Protein AF-A0A5C2H361-F1 (afdb_monomer_lite)

Foldseek 3Di:
DDDDDDDDDDDDDPDPVVVVVVVVVVVVCQQQPAQDVVQVGDGVCCSPVVCVVVVVVD

Sequence (58 aa):
MIKEQEAIYLDEITDGFRARRVVKNWMAFYNAERPRSALDRQTPDDAYWTGVEEQEAA

Radius of gyration: 15.15 Å; chains: 1; bounding box: 39×23×39 Å

Organism: NCBI:txid2605946

InterPro domains:
  IPR001584 Integrase, catalytic core [PF13683] (15-44)
  IPR012337 Ribonuclease H-like superfamily [SSF53098] (5-54)

Secondary structure (DSSP, 8-state):
---------------HHHHHHHHHHHHHHHHHH---GGGTT--HHHHHHTTTHHHH--

Structure (mmCIF, N/CA/C/O backbone):
data_AF-A0A5C2H361-F1
#
_entry.id   AF-A0A5C2H361-F1
#
loop_
_atom_site.group_PDB
_atom_site.id
_atom_site.type_symbol
_atom_site.label_atom_id
_atom_site.label_alt_id
_atom_site.label_comp_id
_atom_site.label_asym_id
_atom_site.label_entity_id
_atom_site.label_seq_id
_atom_site.pdbx_PDB_ins_code
_atom_site.Cartn_x
_atom_site.Cartn_y
_atom_site.Cartn_z
_atom_site.occupancy
_atom_site.B_iso_or_equiv
_atom_site.auth_seq_id
_atom_site.auth_comp_id
_atom_site.auth_asym_id
_atom_site.auth_atom_id
_atom_site.pdbx_PDB_model_num
ATOM 1 N N . MET A 1 1 ? 5.641 -11.435 20.902 1.00 45.38 1 MET A N 1
ATOM 2 C CA . MET A 1 1 ? 6.330 -10.894 19.712 1.00 45.38 1 MET A CA 1
ATOM 3 C C . MET A 1 1 ? 5.351 -10.900 18.558 1.00 45.38 1 MET A C 1
ATOM 5 O O . MET A 1 1 ? 4.922 -11.976 18.161 1.00 45.38 1 MET A O 1
ATOM 9 N N . ILE A 1 2 ? 4.947 -9.729 18.075 1.00 54.69 2 ILE A N 1
ATOM 10 C CA . ILE A 1 2 ? 4.147 -9.621 16.854 1.00 54.69 2 ILE A CA 1
ATOM 11 C C . ILE A 1 2 ? 5.148 -9.599 15.699 1.00 54.69 2 ILE A C 1
ATOM 13 O O . ILE A 1 2 ? 6.023 -8.740 15.661 1.00 54.69 2 ILE A O 1
ATOM 17 N N . LYS A 1 3 ? 5.088 -10.605 14.824 1.00 56.59 3 LYS A N 1
ATOM 18 C CA . LYS A 1 3 ? 5.907 -10.664 13.611 1.00 56.59 3 LYS A CA 1
ATOM 19 C C . LYS A 1 3 ? 5.178 -9.880 12.529 1.00 56.59 3 LYS A C 1
ATOM 21 O O . LYS A 1 3 ? 4.202 -10.371 11.971 1.00 56.59 3 LYS A O 1
ATOM 26 N N . GLU A 1 4 ? 5.664 -8.690 12.222 1.00 61.28 4 GLU A N 1
ATOM 27 C CA . GLU A 1 4 ? 5.318 -8.021 10.974 1.00 61.28 4 GLU A CA 1
ATOM 28 C C . GLU A 1 4 ? 6.078 -8.758 9.864 1.00 61.28 4 GLU A C 1
ATOM 30 O O . GLU A 1 4 ? 7.305 -8.855 9.879 1.00 61.28 4 GLU A O 1
ATOM 35 N N . GLN A 1 5 ? 5.350 -9.440 8.982 1.00 60.84 5 GLN A N 1
ATOM 36 C CA . GLN A 1 5 ? 5.933 -10.083 7.808 1.00 60.84 5 GLN A CA 1
ATOM 37 C C . GLN A 1 5 ? 5.707 -9.153 6.620 1.00 60.84 5 GLN A C 1
ATOM 39 O O . GLN A 1 5 ? 4.579 -8.962 6.152 1.00 60.84 5 GLN A O 1
ATOM 44 N N . GLU A 1 6 ? 6.788 -8.548 6.145 1.00 60.78 6 GLU A N 1
ATOM 45 C CA . GLU A 1 6 ? 6.785 -7.805 4.897 1.00 60.78 6 GLU A CA 1
ATOM 46 C C . GLU A 1 6 ? 7.100 -8.766 3.7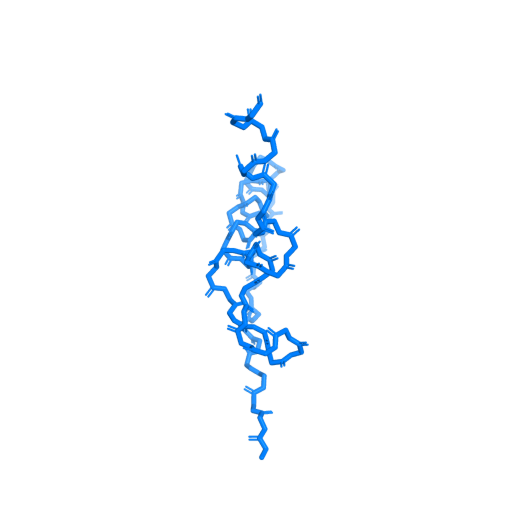53 1.00 60.78 6 GLU A C 1
ATOM 48 O O . GLU A 1 6 ? 8.203 -9.295 3.641 1.00 60.78 6 GLU A O 1
ATOM 53 N N . ALA A 1 7 ? 6.109 -9.021 2.900 1.00 62.44 7 ALA A N 1
ATOM 54 C CA . ALA A 1 7 ? 6.378 -9.589 1.590 1.00 62.44 7 ALA A CA 1
ATOM 55 C C . ALA A 1 7 ? 6.998 -8.486 0.721 1.00 62.44 7 ALA A C 1
ATOM 57 O O . ALA A 1 7 ? 6.312 -7.522 0.377 1.00 62.44 7 ALA A O 1
ATOM 58 N N . ILE A 1 8 ? 8.286 -8.618 0.403 1.00 64.12 8 ILE A N 1
ATOM 59 C CA . ILE A 1 8 ? 8.985 -7.750 -0.548 1.00 64.12 8 ILE A CA 1
ATOM 60 C C . ILE A 1 8 ? 8.899 -8.416 -1.924 1.00 64.12 8 ILE A C 1
ATOM 62 O O . ILE A 1 8 ? 9.465 -9.487 -2.132 1.00 64.12 8 ILE A O 1
ATOM 66 N N . TYR A 1 9 ? 8.180 -7.785 -2.853 1.00 65.69 9 TYR A N 1
ATOM 67 C CA . TYR A 1 9 ? 8.151 -8.166 -4.266 1.00 65.69 9 TYR A CA 1
ATOM 68 C C . TYR A 1 9 ? 9.033 -7.199 -5.061 1.00 65.69 9 TYR A C 1
ATOM 70 O O . TYR A 1 9 ? 8.771 -5.999 -5.090 1.00 65.69 9 TYR A O 1
ATOM 78 N N . LEU A 1 10 ? 10.077 -7.728 -5.700 1.00 65.25 10 LEU A N 1
ATOM 79 C CA . LEU A 1 10 ? 10.947 -7.001 -6.625 1.00 65.25 10 LEU A CA 1
ATOM 80 C C . LEU A 1 10 ? 10.684 -7.549 -8.032 1.00 65.25 10 LEU A C 1
ATOM 82 O O . LEU A 1 10 ? 11.024 -8.694 -8.315 1.00 65.25 10 LEU A O 1
ATOM 86 N N . ASP A 1 11 ? 10.052 -6.745 -8.887 1.00 68.88 11 ASP A N 1
ATOM 87 C CA . ASP A 1 11 ? 9.960 -6.995 -10.331 1.00 68.88 11 ASP A CA 1
ATOM 88 C C . ASP A 1 11 ? 10.816 -5.929 -11.025 1.00 68.88 11 ASP A C 1
ATOM 90 O O . ASP A 1 11 ? 10.715 -4.743 -10.697 1.00 68.88 11 ASP A O 1
ATOM 94 N N . GLU A 1 12 ? 11.690 -6.335 -11.944 1.00 70.88 12 GLU A N 1
ATOM 95 C CA . GLU A 1 12 ? 12.455 -5.389 -12.756 1.00 70.88 12 GLU A CA 1
ATOM 96 C C . GLU A 1 12 ? 11.537 -4.879 -13.867 1.00 70.88 12 GLU A C 1
ATOM 98 O O . GLU A 1 12 ? 11.217 -5.586 -14.825 1.00 70.88 12 GLU A O 1
ATOM 103 N N . ILE A 1 13 ? 11.055 -3.646 -13.714 1.00 77.94 13 ILE A N 1
ATOM 104 C CA . ILE A 1 13 ? 10.075 -3.085 -14.636 1.00 77.94 13 ILE A CA 1
ATOM 105 C C . ILE A 1 13 ? 10.770 -2.179 -15.649 1.00 77.94 13 ILE A C 1
ATOM 107 O O . ILE A 1 13 ? 11.187 -1.070 -15.331 1.00 77.94 13 ILE A O 1
ATOM 111 N N . THR A 1 14 ? 10.839 -2.643 -16.894 1.00 77.62 14 THR A N 1
ATOM 112 C CA . THR A 1 14 ? 11.453 -1.924 -18.023 1.00 77.62 14 THR A CA 1
ATOM 113 C C . THR A 1 14 ? 10.465 -1.052 -18.808 1.00 77.62 14 THR A C 1
ATOM 115 O O . THR A 1 14 ? 10.875 -0.290 -19.680 1.00 77.62 14 THR A O 1
ATOM 118 N N . ASP A 1 15 ? 9.168 -1.133 -18.486 1.00 83.62 15 ASP A N 1
ATOM 119 C CA . ASP A 1 15 ? 8.079 -0.395 -19.135 1.00 83.62 15 ASP A CA 1
ATOM 120 C C . ASP A 1 15 ? 7.242 0.403 -18.120 1.00 83.62 15 ASP A C 1
ATOM 122 O O . ASP A 1 15 ? 6.668 -0.146 -17.175 1.00 83.62 15 ASP A O 1
ATOM 126 N N . GLY A 1 16 ? 7.115 1.712 -18.348 1.00 80.50 16 GLY A N 1
ATOM 127 C CA . GLY A 1 16 ? 6.382 2.619 -17.464 1.00 80.50 16 GLY A CA 1
ATOM 128 C C . GLY A 1 16 ? 4.885 2.302 -17.345 1.00 80.50 16 GLY A C 1
ATOM 129 O O . GLY A 1 16 ? 4.297 2.510 -16.279 1.00 80.50 16 GLY A O 1
ATOM 130 N N . PHE A 1 17 ? 4.256 1.749 -18.389 1.00 86.31 17 PHE A N 1
ATOM 131 C CA . PHE A 1 17 ? 2.842 1.358 -18.323 1.00 86.31 17 PHE A CA 1
ATOM 132 C C . PHE A 1 17 ? 2.640 0.154 -17.405 1.00 86.31 17 PHE A C 1
ATOM 134 O O . PHE A 1 17 ? 1.742 0.158 -16.551 1.00 86.31 17 PHE A O 1
ATOM 141 N N . ARG A 1 18 ? 3.513 -0.849 -17.521 1.00 84.56 18 ARG A N 1
ATOM 142 C CA . ARG A 1 18 ? 3.569 -1.977 -16.594 1.00 84.56 18 ARG A CA 1
ATOM 143 C C . ARG A 1 18 ? 3.873 -1.512 -15.171 1.00 84.56 18 ARG A C 1
ATOM 145 O O . ARG A 1 18 ? 3.186 -1.957 -14.254 1.00 84.56 18 ARG A O 1
ATOM 152 N N . ALA A 1 19 ? 4.794 -0.562 -14.986 1.00 86.19 19 ALA A N 1
ATOM 153 C CA . ALA A 1 19 ? 5.140 -0.028 -13.665 1.00 86.19 19 ALA A CA 1
ATOM 154 C C . ALA A 1 19 ? 3.923 0.582 -12.974 1.00 86.19 19 ALA A C 1
ATOM 156 O O . ALA A 1 19 ? 3.593 0.227 -11.841 1.00 86.19 19 ALA A O 1
ATOM 157 N N . ARG A 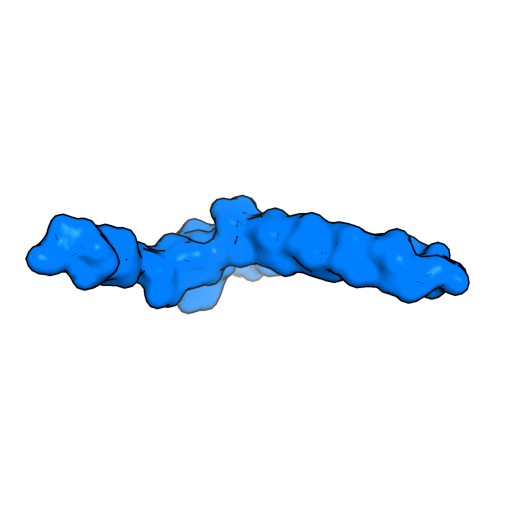1 20 ? 3.181 1.424 -13.698 1.00 89.00 20 ARG A N 1
ATOM 158 C CA . ARG A 1 20 ? 1.955 2.034 -13.184 1.00 89.00 20 ARG A CA 1
ATOM 159 C C . ARG A 1 20 ? 0.918 0.990 -12.773 1.00 89.00 20 ARG A C 1
ATOM 161 O O . ARG A 1 20 ? 0.272 1.155 -11.740 1.00 89.00 20 ARG A O 1
ATOM 168 N N . ARG A 1 21 ? 0.739 -0.076 -13.560 1.00 89.88 21 ARG A N 1
ATOM 169 C CA . ARG A 1 21 ? -0.224 -1.144 -13.246 1.00 89.88 21 ARG A CA 1
ATOM 170 C C . ARG A 1 21 ? 0.183 -1.927 -12.000 1.00 89.88 21 ARG A C 1
ATOM 172 O O . ARG A 1 21 ? -0.662 -2.157 -11.140 1.00 89.88 21 ARG A O 1
ATOM 179 N N . VAL A 1 22 ? 1.454 -2.309 -11.899 1.00 87.56 22 VAL A N 1
ATOM 180 C CA . VAL A 1 22 ? 1.987 -3.061 -10.754 1.00 87.56 22 VAL A CA 1
ATOM 181 C C . VAL A 1 22 ? 1.853 -2.249 -9.468 1.00 87.56 22 VAL A C 1
ATOM 183 O O . VAL A 1 22 ? 1.286 -2.748 -8.500 1.00 87.56 22 VAL A O 1
ATOM 186 N N . VAL A 1 23 ? 2.264 -0.976 -9.477 1.00 88.19 23 VAL A N 1
ATOM 187 C CA . VAL A 1 23 ? 2.143 -0.093 -8.306 1.0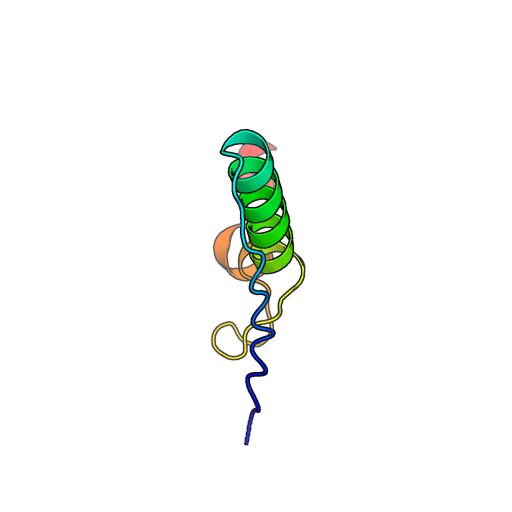0 88.19 23 VAL A CA 1
ATOM 188 C C . VAL A 1 23 ? 0.682 0.118 -7.920 1.00 88.19 23 VAL A C 1
ATOM 190 O O . VAL A 1 23 ? 0.347 0.018 -6.744 1.00 88.19 23 VAL A O 1
ATOM 193 N N . LYS A 1 24 ? -0.209 0.354 -8.893 1.00 91.38 24 LYS A N 1
ATOM 194 C CA . LYS A 1 24 ? -1.642 0.521 -8.611 1.00 91.38 24 LYS A CA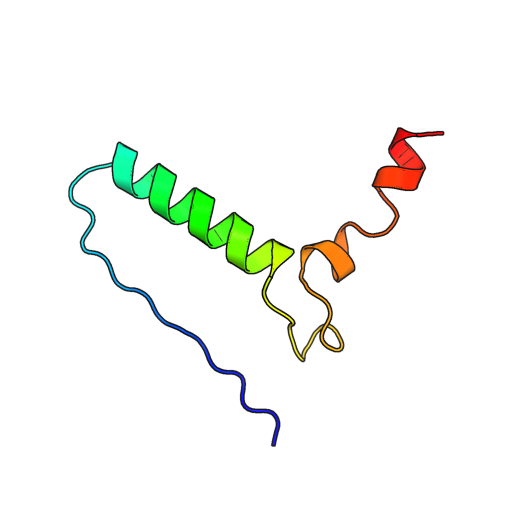 1
ATOM 195 C C . LYS A 1 24 ? -2.228 -0.717 -7.927 1.00 91.38 24 LYS A C 1
ATOM 197 O O . LYS A 1 24 ? -2.925 -0.582 -6.928 1.00 91.38 24 LYS A O 1
ATOM 202 N N . ASN A 1 25 ? -1.935 -1.904 -8.453 1.00 90.81 25 ASN A N 1
ATOM 203 C CA . ASN A 1 25 ? -2.434 -3.157 -7.889 1.00 90.81 25 ASN A CA 1
ATOM 204 C C . ASN A 1 25 ? -1.859 -3.414 -6.491 1.00 90.81 25 ASN A C 1
ATOM 206 O O . ASN A 1 25 ? -2.588 -3.830 -5.597 1.00 90.81 25 ASN A O 1
ATOM 210 N N . TRP A 1 26 ? -0.571 -3.128 -6.294 1.00 89.38 26 TRP A N 1
ATOM 211 C CA . TRP A 1 26 ? 0.074 -3.276 -4.994 1.00 89.38 26 TRP A CA 1
ATOM 212 C C . TRP A 1 26 ? -0.519 -2.345 -3.935 1.00 89.38 26 TRP A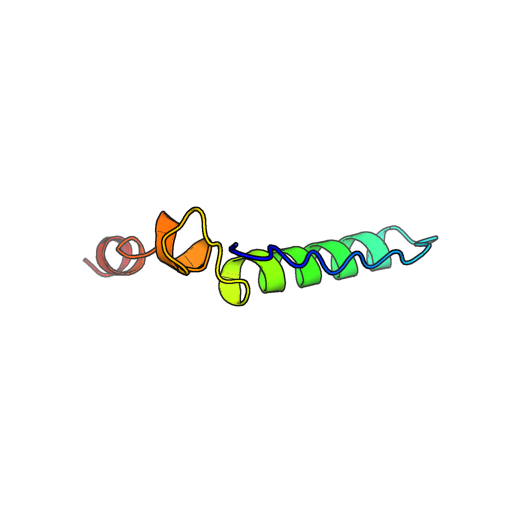 C 1
ATOM 214 O O . TRP A 1 26 ? -0.789 -2.786 -2.822 1.00 89.38 26 TRP A O 1
ATOM 224 N N . MET A 1 27 ? -0.766 -1.079 -4.283 1.00 90.44 27 MET A N 1
ATOM 225 C CA . MET A 1 27 ? -1.389 -0.123 -3.365 1.00 90.44 27 MET A CA 1
ATOM 226 C C . MET A 1 27 ? -2.809 -0.546 -2.983 1.00 90.44 27 MET A C 1
ATOM 228 O O . MET A 1 27 ? -3.151 -0.496 -1.807 1.00 90.44 27 MET A O 1
ATOM 232 N N . ALA A 1 28 ? -3.606 -1.024 -3.945 1.00 91.75 28 ALA A N 1
ATOM 233 C CA . ALA A 1 28 ? -4.946 -1.540 -3.664 1.00 91.75 28 ALA A CA 1
ATOM 234 C C . ALA A 1 28 ? -4.904 -2.719 -2.675 1.00 91.75 28 ALA A C 1
ATOM 236 O O . ALA A 1 28 ? -5.609 -2.709 -1.672 1.00 91.75 28 ALA A O 1
ATOM 237 N N . PHE A 1 29 ? -4.011 -3.686 -2.902 1.00 89.69 29 PHE A N 1
ATOM 238 C CA . PHE A 1 29 ? -3.809 -4.815 -1.992 1.00 89.69 29 PHE A CA 1
ATOM 239 C C . PHE A 1 29 ? -3.349 -4.374 -0.591 1.00 89.69 29 PHE A C 1
ATOM 241 O O . PHE A 1 29 ? -3.850 -4.852 0.424 1.00 89.69 29 PHE A O 1
ATOM 248 N N . TYR A 1 30 ? -2.384 -3.455 -0.512 1.00 88.00 30 TYR A N 1
ATOM 249 C CA . TYR A 1 30 ? -1.862 -2.968 0.765 1.00 88.00 30 TYR A CA 1
ATOM 250 C C . TYR A 1 30 ? -2.931 -2.258 1.602 1.00 88.00 30 TYR A C 1
ATOM 252 O O . TYR A 1 30 ? -2.951 -2.420 2.824 1.00 88.00 30 TYR A O 1
ATOM 260 N N . ASN A 1 31 ? -3.780 -1.468 0.948 1.00 90.00 31 ASN A N 1
ATOM 261 C CA . ASN A 1 31 ? -4.793 -0.660 1.611 1.00 90.00 31 ASN A CA 1
ATOM 262 C C . ASN A 1 31 ? -5.998 -1.488 2.068 1.00 90.00 31 ASN A C 1
ATOM 264 O O . ASN A 1 31 ? -6.456 -1.275 3.186 1.00 90.00 31 ASN A O 1
ATOM 268 N N . ALA A 1 32 ? -6.431 -2.463 1.261 1.00 89.75 32 ALA A N 1
ATOM 269 C CA . ALA A 1 32 ? -7.670 -3.205 1.502 1.00 89.75 32 ALA A CA 1
ATOM 270 C C . ALA A 1 32 ? -7.481 -4.573 2.177 1.00 89.75 32 ALA A C 1
ATOM 272 O O . ALA A 1 32 ? -8.407 -5.085 2.794 1.00 89.75 32 ALA A O 1
ATOM 273 N N . GLU A 1 33 ? -6.312 -5.212 2.047 1.00 87.44 33 GLU A N 1
ATOM 274 C CA . GLU A 1 33 ? -6.153 -6.626 2.436 1.00 87.44 33 GLU A CA 1
ATOM 275 C C . GLU A 1 33 ? -5.078 -6.869 3.498 1.00 87.44 33 GLU A C 1
ATOM 277 O O . GLU A 1 33 ? -4.906 -8.001 3.953 1.00 87.44 33 GLU A O 1
ATOM 282 N N . ARG A 1 34 ? -4.309 -5.847 3.899 1.00 85.44 34 ARG A N 1
ATOM 283 C CA . ARG A 1 34 ? -3.186 -6.018 4.838 1.00 85.44 34 ARG A CA 1
ATOM 284 C C . ARG A 1 34 ? -3.501 -5.421 6.213 1.00 85.44 34 ARG A C 1
ATOM 286 O O . ARG A 1 34 ? -3.251 -4.232 6.421 1.00 85.44 34 ARG A O 1
ATOM 293 N N . PRO A 1 35 ? -3.936 -6.258 7.178 1.00 83.19 35 PRO A N 1
ATOM 294 C CA . PRO A 1 35 ? -4.018 -5.902 8.587 1.00 83.19 35 PRO A CA 1
ATOM 295 C C . PRO A 1 35 ? -2.688 -5.378 9.109 1.00 83.19 35 PRO A C 1
ATOM 297 O O . PRO A 1 35 ? -1.635 -5.985 8.875 1.00 83.19 35 PRO A O 1
ATOM 300 N N . ARG A 1 36 ? -2.730 -4.282 9.862 1.00 81.75 36 ARG A N 1
ATOM 301 C CA . ARG A 1 36 ? -1.532 -3.668 10.432 1.00 81.75 36 ARG A CA 1
ATOM 302 C C . ARG A 1 36 ? -1.618 -3.680 11.951 1.00 81.75 36 ARG A C 1
ATOM 304 O O . ARG A 1 36 ? -2.588 -3.207 12.528 1.00 81.75 36 ARG A O 1
ATOM 311 N N . SER A 1 37 ? -0.598 -4.220 12.619 1.00 82.44 37 SER A N 1
ATOM 312 C CA . SER A 1 37 ? -0.544 -4.294 14.089 1.00 82.44 37 SER A CA 1
ATOM 313 C C . SER A 1 37 ? -0.650 -2.928 14.752 1.00 82.44 37 SER A C 1
ATOM 315 O O . SER A 1 37 ? -1.276 -2.810 15.798 1.00 82.44 37 SER A O 1
ATOM 317 N N . ALA A 1 38 ? -0.068 -1.905 14.122 1.00 84.44 38 ALA A N 1
ATOM 318 C CA . ALA A 1 38 ? -0.169 -0.520 14.567 1.00 84.44 38 ALA A CA 1
ATOM 319 C C . ALA A 1 38 ? -1.597 0.055 14.469 1.00 84.44 38 ALA A C 1
ATOM 321 O O . ALA A 1 38 ? -1.890 1.041 15.133 1.00 84.44 38 ALA A O 1
ATOM 322 N N . LEU A 1 39 ? -2.471 -0.561 13.667 1.00 86.06 39 LEU A N 1
ATOM 323 C CA . LEU A 1 39 ? -3.874 -0.182 13.475 1.00 86.06 39 LEU A CA 1
ATOM 324 C C . LEU A 1 39 ? -4.820 -1.195 14.139 1.00 86.06 39 LEU A C 1
ATOM 326 O O . LEU A 1 39 ? -5.890 -1.471 13.621 1.00 86.06 39 LEU A O 1
ATOM 330 N N . ASP A 1 40 ? -4.398 -1.843 15.228 1.00 87.94 40 ASP A N 1
ATOM 331 C CA . ASP A 1 40 ? -5.176 -2.894 15.906 1.00 87.94 40 ASP A CA 1
ATOM 332 C C . ASP A 1 40 ? -5.707 -3.993 14.959 1.00 87.94 40 ASP A C 1
ATOM 334 O O . ASP A 1 40 ? -6.828 -4.480 15.068 1.00 87.94 40 ASP A O 1
ATOM 338 N N . ARG A 1 41 ? -4.872 -4.397 13.990 1.00 85.38 41 ARG A N 1
ATOM 339 C CA . ARG A 1 41 ? -5.203 -5.380 12.939 1.00 85.38 41 ARG A CA 1
ATOM 340 C C . ARG A 1 41 ? -6.280 -4.926 11.947 1.00 85.38 41 ARG A C 1
ATOM 342 O O . ARG A 1 41 ? -6.729 -5.745 11.151 1.00 85.38 41 ARG A O 1
ATOM 349 N N . GLN A 1 42 ? -6.631 -3.650 11.922 1.00 89.69 42 GLN A N 1
ATOM 350 C CA . GLN A 1 42 ? -7.391 -3.066 10.826 1.00 89.69 42 GLN A CA 1
ATOM 351 C C . GLN A 1 42 ? -6.506 -2.896 9.591 1.00 89.69 42 GLN A C 1
ATOM 353 O O . GLN A 1 42 ? -5.270 -2.799 9.681 1.00 89.69 42 GLN A O 1
ATOM 358 N N . THR A 1 43 ? -7.140 -2.887 8.424 1.00 91.12 43 THR A N 1
ATOM 359 C CA . THR A 1 43 ? -6.485 -2.453 7.193 1.00 91.12 43 THR A CA 1
ATOM 360 C C . THR A 1 43 ? -6.425 -0.921 7.159 1.00 91.12 43 THR A C 1
ATOM 362 O O . THR A 1 43 ? -7.166 -0.259 7.889 1.00 91.12 43 THR A O 1
ATOM 365 N N . PRO A 1 44 ? -5.522 -0.315 6.370 1.00 90.19 44 PRO A N 1
ATOM 366 C CA . PRO A 1 44 ? -5.533 1.131 6.177 1.00 90.19 44 PRO A CA 1
ATOM 367 C C . PRO A 1 44 ? -6.892 1.684 5.727 1.00 90.19 44 PRO A C 1
ATOM 369 O O . PRO A 1 44 ? -7.288 2.733 6.229 1.00 90.19 44 PRO A O 1
ATOM 372 N N . ASP A 1 45 ? -7.609 0.990 4.838 1.00 91.44 45 ASP A N 1
ATOM 373 C CA . ASP A 1 45 ? -8.939 1.432 4.406 1.00 91.44 45 ASP A CA 1
ATOM 374 C C . ASP A 1 45 ? -9.932 1.431 5.576 1.00 91.44 45 ASP A C 1
ATOM 376 O O . ASP A 1 45 ? -10.604 2.435 5.809 1.00 91.44 45 ASP A O 1
ATOM 380 N N . ASP A 1 46 ? -9.938 0.381 6.399 1.00 89.38 46 ASP A N 1
ATOM 381 C CA . ASP A 1 46 ? -10.786 0.335 7.596 1.00 89.38 46 ASP A CA 1
ATOM 382 C C . ASP A 1 46 ? -10.410 1.431 8.612 1.00 89.38 46 ASP A C 1
ATOM 384 O O . ASP A 1 46 ? -11.270 2.048 9.234 1.00 89.38 46 ASP A O 1
ATOM 388 N N . ALA A 1 47 ? -9.123 1.704 8.812 1.00 89.88 47 ALA A N 1
ATOM 389 C CA . ALA A 1 47 ? -8.686 2.656 9.832 1.00 89.88 47 ALA A CA 1
ATOM 390 C C . ALA A 1 47 ? -8.955 4.122 9.453 1.00 89.88 47 ALA A C 1
ATOM 392 O O . ALA A 1 47 ? -9.180 4.950 10.337 1.00 89.88 47 ALA A O 1
ATOM 393 N N . TYR A 1 48 ? -8.892 4.457 8.160 1.00 87.25 48 TYR A N 1
ATOM 394 C CA . TYR A 1 48 ? -8.954 5.846 7.691 1.00 87.25 48 TYR A CA 1
ATOM 395 C C . TYR A 1 48 ? -10.236 6.206 6.942 1.00 87.25 48 TYR A C 1
ATOM 397 O O . TYR A 1 48 ? -10.602 7.381 6.937 1.00 87.25 48 TYR A O 1
ATOM 405 N N . TRP A 1 49 ? -10.912 5.237 6.322 1.00 82.94 49 TRP A N 1
ATOM 406 C CA . TRP A 1 49 ? -12.085 5.490 5.481 1.00 82.94 49 TRP A CA 1
ATOM 407 C C . TRP A 1 49 ? -13.402 4.963 6.056 1.00 82.94 49 TRP A C 1
ATOM 409 O O . TRP A 1 49 ? -14.464 5.323 5.542 1.00 82.94 49 TRP A O 1
ATOM 419 N N . THR A 1 50 ? -13.377 4.211 7.163 1.00 75.56 50 THR A N 1
ATOM 420 C CA . THR A 1 50 ? -14.607 3.853 7.888 1.00 75.56 50 THR A CA 1
ATOM 421 C C . THR A 1 50 ? -15.333 5.121 8.349 1.00 75.56 50 THR A C 1
ATOM 423 O O . THR A 1 50 ? -14.801 5.899 9.140 1.00 75.56 50 THR A O 1
ATOM 426 N N . GLY A 1 51 ? -16.550 5.337 7.837 1.00 64.75 51 GLY A N 1
ATOM 427 C CA . GLY A 1 51 ? -17.392 6.508 8.126 1.00 64.75 51 GLY A CA 1
ATOM 428 C C . GLY A 1 51 ? -17.404 7.600 7.045 1.00 64.75 51 GLY A C 1
ATOM 429 O O . GLY A 1 51 ? -18.192 8.537 7.151 1.00 64.75 51 GLY A O 1
ATOM 430 N N . VAL A 1 52 ? -16.593 7.491 5.984 1.00 60.56 52 VAL A N 1
ATOM 431 C CA . VAL A 1 52 ? -16.664 8.422 4.837 1.00 60.56 52 VAL A CA 1
ATOM 432 C C . VAL A 1 52 ? -17.787 8.042 3.864 1.00 60.56 52 VAL A C 1
ATOM 434 O O . VAL A 1 52 ? -18.457 8.928 3.342 1.00 60.56 52 VAL A O 1
ATOM 437 N N . GLU A 1 53 ? -18.098 6.751 3.711 1.00 56.72 53 GLU A N 1
ATOM 438 C CA . GLU A 1 53 ? -19.280 6.303 2.949 1.00 56.72 53 GLU A CA 1
ATOM 439 C C . GLU A 1 53 ? -20.607 6.751 3.597 1.00 56.72 53 GLU A C 1
ATOM 441 O O . GLU A 1 53 ? -21.562 7.069 2.892 1.00 56.72 53 GLU A O 1
ATOM 446 N N . GLU A 1 54 ? -20.665 6.863 4.932 1.00 52.16 54 GLU A N 1
ATOM 447 C CA . GLU A 1 54 ? -21.836 7.401 5.649 1.00 52.16 54 GLU A CA 1
ATOM 448 C C . GLU A 1 54 ? -22.011 8.920 5.455 1.00 52.16 54 GLU A C 1
ATOM 450 O O . GLU A 1 54 ? -23.122 9.426 5.591 1.00 52.16 54 GLU A O 1
ATOM 455 N N . GLN A 1 55 ? -20.940 9.649 5.116 1.00 49.84 55 GLN A N 1
ATOM 456 C CA . GLN A 1 55 ? -20.971 11.094 4.852 1.00 49.84 55 GLN A CA 1
ATOM 457 C C . GLN A 1 55 ? -21.342 11.427 3.398 1.00 49.84 55 GLN A C 1
ATOM 459 O O . GLN A 1 55 ? -21.946 12.467 3.165 1.00 49.84 55 GLN A O 1
ATOM 464 N N . GLU A 1 56 ? -21.008 10.575 2.420 1.00 49.38 56 GLU A N 1
ATOM 465 C CA . GLU A 1 56 ? -21.421 10.783 1.018 1.00 49.38 56 GLU A CA 1
ATOM 466 C C . GLU A 1 56 ? -22.864 10.325 0.729 1.00 49.38 56 GLU A C 1
ATOM 468 O O . GLU A 1 56 ? -23.453 10.740 -0.270 1.00 49.38 56 GLU A O 1
ATOM 473 N N . ALA A 1 57 ? -23.449 9.486 1.591 1.00 46.97 57 ALA A N 1
ATOM 474 C CA . ALA A 1 57 ? -24.817 8.981 1.452 1.00 46.97 57 ALA A CA 1
ATOM 475 C C . ALA A 1 57 ? -25.891 9.792 2.221 1.00 46.97 57 ALA A C 1
ATOM 477 O O . ALA A 1 57 ? -27.065 9.411 2.177 1.00 46.97 57 ALA A O 1
ATOM 478 N N . ALA A 1 58 ? -25.514 10.876 2.913 1.00 41.78 58 ALA A N 1
ATOM 479 C CA . ALA A 1 58 ? -26.395 11.759 3.694 1.00 41.78 58 ALA A CA 1
ATOM 480 C C . ALA A 1 58 ? -26.571 13.136 3.031 1.0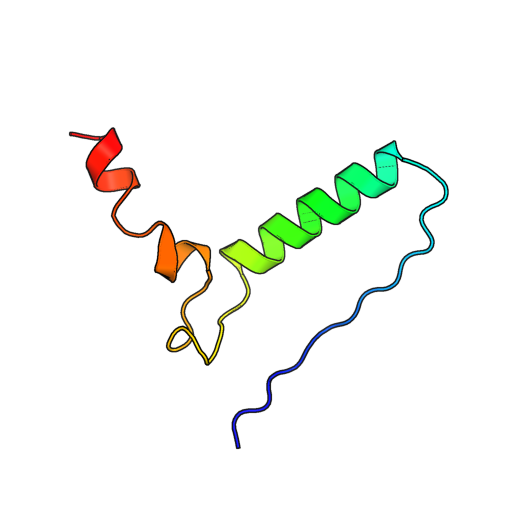0 41.78 58 ALA A C 1
ATOM 482 O O . ALA A 1 58 ? -27.705 13.668 3.089 1.00 41.78 58 ALA A O 1
#

pLDDT: mean 76.78, std 14.81, range [41.78, 91.75]